Protein AF-A0A1F5BIZ3-F1 (afdb_monomer_lite)

Foldseek 3Di:
DPPVVVVVVVCVVVVHDDPALVRLQVDPVNQVVVLVVQCVVPVPDDPVPGDPGDGDDSDDQDVVQVQAPPVRHGPVVSCCVVCVVVVVVRVPPD

Structure (mmCIF, N/CA/C/O backbone):
data_AF-A0A1F5BIZ3-F1
#
_entry.id   AF-A0A1F5BIZ3-F1
#
loop_
_atom_site.group_PDB
_atom_site.id
_atom_site.type_symbol
_atom_site.label_atom_id
_atom_site.label_alt_id
_atom_site.label_comp_id
_atom_site.label_asym_id
_atom_site.label_entity_id
_atom_site.label_seq_id
_atom_site.pdbx_PDB_ins_code
_atom_site.Cartn_x
_atom_site.Cartn_y
_atom_site.Cartn_z
_atom_site.occupancy
_atom_site.B_iso_or_equiv
_atom_site.auth_seq_id
_atom_site.auth_comp_id
_atom_site.auth_asym_id
_atom_site.auth_atom_id
_atom_site.pdbx_PDB_model_num
ATOM 1 N N . MET A 1 1 ? 2.834 11.919 5.346 1.00 46.09 1 MET A N 1
ATOM 2 C CA . MET A 1 1 ? 1.948 11.767 4.176 1.00 46.09 1 MET A CA 1
ATOM 3 C C . MET A 1 1 ? 2.839 11.536 2.972 1.00 46.09 1 MET A C 1
ATOM 5 O O . MET A 1 1 ? 3.797 12.297 2.847 1.00 46.09 1 MET A O 1
ATOM 9 N N . PRO A 1 2 ? 2.666 10.450 2.202 1.00 53.28 2 PRO A N 1
ATOM 10 C CA . PRO A 1 2 ? 3.450 10.232 0.992 1.00 53.28 2 PRO A CA 1
ATOM 11 C C . PRO A 1 2 ? 3.248 11.383 -0.002 1.00 53.28 2 PRO A C 1
ATOM 13 O O . PRO A 1 2 ? 2.158 11.634 -0.497 1.00 53.28 2 PRO A O 1
ATOM 16 N N . GLU A 1 3 ? 4.332 12.086 -0.304 1.00 67.75 3 GLU A N 1
ATOM 17 C CA . GLU A 1 3 ? 4.347 13.195 -1.252 1.00 67.75 3 GLU A CA 1
ATOM 18 C C . GLU A 1 3 ? 4.325 12.622 -2.676 1.00 67.75 3 GLU A C 1
ATOM 20 O O . GLU A 1 3 ? 5.365 12.248 -3.221 1.00 67.75 3 GLU A O 1
ATOM 25 N N . PHE A 1 4 ? 3.122 12.476 -3.248 1.00 70.06 4 PHE A N 1
ATOM 26 C CA . PHE A 1 4 ? 2.915 11.802 -4.538 1.00 70.06 4 PHE A CA 1
ATOM 27 C C . PHE A 1 4 ? 3.802 12.349 -5.659 1.00 70.06 4 PHE A C 1
ATOM 29 O O . PHE A 1 4 ? 4.256 11.572 -6.485 1.00 70.06 4 PHE A O 1
ATOM 36 N N . GLU A 1 5 ? 4.126 13.642 -5.665 1.00 72.69 5 GLU A N 1
ATOM 37 C CA . GLU A 1 5 ? 5.049 14.215 -6.653 1.00 72.69 5 GLU A CA 1
ATOM 38 C C . GLU A 1 5 ? 6.454 13.608 -6.569 1.00 72.69 5 GLU A C 1
ATOM 40 O O . GLU A 1 5 ? 7.044 13.253 -7.590 1.00 72.69 5 GLU A O 1
ATOM 45 N N . LYS A 1 6 ? 6.990 13.425 -5.356 1.00 75.56 6 LYS A N 1
ATOM 46 C CA . LYS A 1 6 ? 8.297 12.777 -5.167 1.00 75.56 6 LYS A CA 1
ATOM 47 C C . LYS A 1 6 ? 8.245 11.304 -5.533 1.00 75.56 6 LYS A C 1
ATOM 49 O O . LYS A 1 6 ? 9.218 10.765 -6.058 1.00 75.56 6 LYS A O 1
ATOM 54 N N . LEU A 1 7 ? 7.116 10.659 -5.261 1.00 73.94 7 LEU A N 1
ATOM 55 C CA . LEU A 1 7 ? 6.900 9.276 -5.647 1.00 73.94 7 LEU A CA 1
ATOM 56 C C . LEU A 1 7 ? 6.877 9.119 -7.171 1.00 73.94 7 LEU A C 1
ATOM 58 O O . LEU A 1 7 ? 7.627 8.311 -7.714 1.00 73.94 7 LEU A O 1
ATOM 62 N N . GLU A 1 8 ? 6.065 9.922 -7.854 1.00 79.19 8 GLU A N 1
ATOM 63 C CA . GLU A 1 8 ? 5.952 9.933 -9.310 1.00 79.19 8 GLU A CA 1
ATOM 64 C C . GLU A 1 8 ? 7.314 10.232 -9.958 1.00 79.19 8 GLU A C 1
ATOM 66 O O . GLU A 1 8 ? 7.715 9.542 -10.895 1.00 79.19 8 GLU A O 1
ATOM 71 N N . ALA A 1 9 ? 8.075 11.188 -9.413 1.00 81.44 9 ALA A N 1
ATOM 72 C CA . ALA A 1 9 ? 9.428 11.499 -9.868 1.00 81.44 9 ALA A CA 1
ATOM 73 C C . ALA A 1 9 ? 10.415 10.335 -9.658 1.00 81.44 9 ALA A C 1
ATOM 75 O O . ALA A 1 9 ? 11.213 10.045 -10.548 1.00 81.44 9 ALA A O 1
ATOM 76 N N . SER A 1 10 ? 10.356 9.643 -8.515 1.00 78.94 10 SER A N 1
ATOM 77 C CA . SER A 1 10 ? 11.213 8.484 -8.217 1.00 78.94 10 SER A CA 1
ATOM 78 C C . SER A 1 10 ? 10.922 7.298 -9.143 1.00 78.94 10 SER A C 1
ATOM 80 O O . SER A 1 10 ? 11.846 6.648 -9.630 1.00 78.94 10 SER A O 1
ATOM 82 N N . ILE A 1 11 ? 9.641 7.045 -9.429 1.00 81.44 11 ILE A N 1
ATOM 83 C CA . ILE A 1 11 ? 9.200 5.976 -10.334 1.00 81.44 11 ILE A CA 1
ATOM 84 C C . ILE A 1 11 ? 9.617 6.301 -11.777 1.00 81.44 11 ILE A C 1
ATOM 86 O O . ILE A 1 11 ? 10.265 5.477 -12.425 1.00 81.44 11 ILE A O 1
ATOM 90 N N . ARG A 1 12 ? 9.357 7.526 -12.257 1.00 82.06 12 ARG A N 1
ATOM 91 C CA . ARG A 1 12 ? 9.786 7.969 -13.597 1.00 82.06 12 ARG A CA 1
ATOM 92 C C . ARG A 1 12 ? 11.304 7.991 -13.754 1.00 82.06 12 ARG A C 1
ATOM 94 O O . ARG A 1 12 ? 11.816 7.566 -14.783 1.00 82.06 12 ARG A O 1
ATOM 101 N N . GLY A 1 13 ? 12.038 8.422 -12.727 1.00 80.44 13 GLY A N 1
ATOM 102 C CA . GLY A 1 13 ? 13.505 8.422 -12.717 1.00 80.44 13 GLY A CA 1
ATOM 103 C C . GLY A 1 13 ? 14.129 7.026 -12.826 1.00 80.44 13 GLY A C 1
ATOM 104 O O . GLY A 1 13 ? 15.300 6.904 -13.174 1.00 80.44 13 GLY A O 1
ATOM 105 N N . ARG A 1 14 ? 13.348 5.970 -12.567 1.00 75.81 14 ARG A N 1
ATOM 106 C CA . ARG A 1 14 ? 13.734 4.563 -12.745 1.00 75.81 14 ARG A CA 1
ATOM 107 C C . ARG A 1 14 ? 13.285 3.975 -14.088 1.00 75.81 14 ARG A C 1
ATOM 109 O O . ARG A 1 14 ? 13.500 2.790 -14.319 1.00 75.81 14 ARG A O 1
ATOM 116 N N . GLY A 1 15 ? 12.689 4.786 -14.966 1.00 78.31 15 GLY A N 1
ATOM 117 C CA . GLY A 1 15 ? 12.221 4.371 -16.290 1.00 78.31 15 GLY A CA 1
ATOM 118 C C . GLY A 1 15 ? 10.862 3.668 -16.292 1.00 78.31 15 GLY A C 1
ATOM 119 O O . GLY A 1 15 ? 10.516 3.037 -17.285 1.00 78.31 15 GLY A O 1
ATOM 120 N N . LEU A 1 16 ? 10.099 3.752 -15.196 1.00 78.69 16 LEU A N 1
ATOM 121 C CA . LEU A 1 16 ? 8.743 3.212 -15.136 1.00 78.69 16 LEU A CA 1
ATOM 122 C C . LEU A 1 16 ? 7.745 4.261 -15.635 1.00 78.69 16 LEU A C 1
ATOM 124 O O . LEU A 1 16 ? 7.570 5.324 -15.034 1.00 78.69 16 LEU A O 1
ATOM 128 N N . GLU A 1 17 ? 7.092 3.938 -16.745 1.00 77.69 17 GLU A N 1
ATOM 129 C CA . GLU A 1 17 ? 6.090 4.778 -17.394 1.00 77.69 17 GLU A CA 1
ATOM 130 C C . GLU A 1 17 ? 4.696 4.471 -16.830 1.00 77.69 17 GLU A C 1
ATOM 132 O O . GLU A 1 17 ? 4.306 3.314 -16.669 1.00 77.69 17 GLU A O 1
ATOM 137 N N . PHE A 1 18 ? 3.919 5.511 -16.538 1.00 79.69 18 PHE A N 1
ATOM 138 C CA . PHE A 1 18 ? 2.518 5.392 -16.138 1.00 79.69 18 PHE A CA 1
ATOM 139 C C . PHE A 1 18 ? 1.741 6.613 -16.630 1.00 79.69 18 PHE A C 1
ATOM 141 O O . PHE A 1 18 ? 2.216 7.750 -16.551 1.00 79.69 18 PHE A O 1
ATOM 148 N N . SER A 1 19 ? 0.536 6.377 -17.148 1.00 78.88 19 SER A N 1
ATOM 149 C CA . SER A 1 19 ? -0.306 7.424 -17.740 1.00 78.88 19 SER A CA 1
ATOM 150 C C . SER A 1 19 ? -1.149 8.161 -16.700 1.00 78.88 19 SER A C 1
ATOM 152 O O . SER A 1 19 ? -1.476 9.332 -16.879 1.00 78.88 19 SER A O 1
ATOM 154 N N . SER A 1 20 ? -1.481 7.497 -15.594 1.00 82.44 20 SER A N 1
ATOM 155 C CA . SER A 1 20 ? -2.260 8.066 -14.499 1.00 82.44 20 SER A CA 1
ATOM 156 C C . SER A 1 20 ? -1.873 7.445 -13.156 1.00 82.44 20 SER A C 1
ATOM 158 O O . SER A 1 20 ? -1.223 6.400 -13.100 1.00 82.44 20 SER A O 1
ATOM 160 N N . ARG A 1 21 ? -2.311 8.060 -12.050 1.00 80.19 21 ARG A N 1
ATOM 161 C CA . ARG A 1 21 ? -2.133 7.485 -10.704 1.00 80.19 21 ARG A CA 1
ATOM 162 C C . ARG A 1 21 ? -2.821 6.130 -10.560 1.00 80.19 21 ARG A C 1
ATOM 164 O O . ARG A 1 21 ? -2.266 5.248 -9.917 1.00 80.19 21 ARG A O 1
ATOM 171 N N . ALA A 1 22 ? -3.988 5.960 -11.181 1.00 83.50 22 ALA A N 1
ATOM 172 C CA . ALA A 1 22 ? -4.722 4.697 -11.185 1.00 83.50 22 ALA A CA 1
ATOM 173 C C . ALA A 1 22 ? -3.927 3.573 -11.866 1.00 83.50 22 ALA A C 1
ATOM 175 O O . ALA A 1 22 ? -3.924 2.439 -11.387 1.00 83.50 22 ALA A O 1
ATOM 176 N N . ASP A 1 23 ? -3.207 3.898 -12.941 1.00 83.62 23 ASP A N 1
ATOM 177 C CA . ASP A 1 23 ? -2.338 2.941 -13.631 1.00 83.62 23 ASP A CA 1
ATOM 178 C C . ASP A 1 23 ? -1.067 2.669 -12.824 1.00 83.62 23 ASP A C 1
ATOM 180 O O . ASP A 1 23 ? -0.642 1.524 -12.695 1.00 83.62 23 ASP A O 1
ATOM 184 N N . MET A 1 24 ? -0.496 3.710 -12.209 1.00 85.25 24 MET A N 1
ATOM 185 C CA . MET A 1 24 ? 0.700 3.599 -11.375 1.00 85.25 24 MET A CA 1
ATOM 186 C C . MET A 1 24 ? 0.489 2.641 -10.198 1.00 8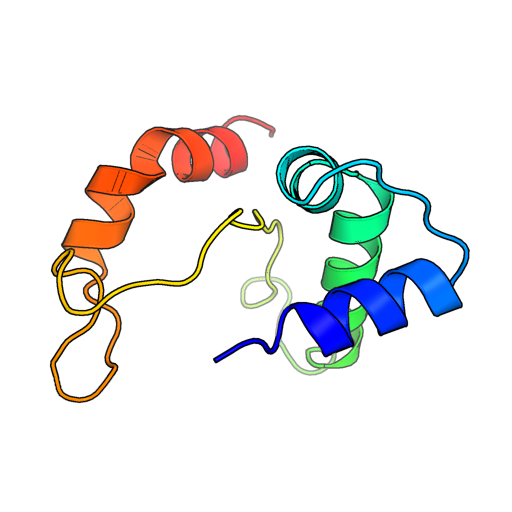5.25 24 MET A C 1
ATOM 188 O O . MET A 1 24 ? 1.327 1.777 -9.958 1.00 85.25 24 MET A O 1
ATOM 192 N N . VAL A 1 25 ? -0.629 2.758 -9.473 1.00 86.19 25 VAL A N 1
ATOM 193 C CA . VAL A 1 25 ? -0.889 1.911 -8.293 1.00 86.19 25 VAL A CA 1
ATOM 194 C C . VAL A 1 25 ? -1.216 0.459 -8.645 1.00 86.19 25 VAL A C 1
ATOM 196 O O . VAL A 1 25 ? -1.085 -0.416 -7.791 1.00 86.19 25 VAL A O 1
ATOM 199 N N . LYS A 1 26 ? -1.632 0.198 -9.890 1.00 85.50 26 LYS A N 1
ATOM 200 C CA . LYS A 1 26 ? -1.909 -1.149 -10.414 1.00 85.50 26 LYS A CA 1
ATOM 201 C C . LYS A 1 26 ? -0.719 -1.749 -11.160 1.00 85.50 26 LYS A C 1
ATOM 203 O O . LYS A 1 26 ? -0.757 -2.933 -11.484 1.00 85.50 26 LYS A O 1
ATOM 208 N N . SER A 1 27 ? 0.314 -0.955 -11.445 1.00 87.81 27 SER A N 1
ATOM 209 C CA . SER A 1 27 ? 1.486 -1.408 -12.185 1.00 87.81 27 SER A CA 1
ATOM 210 C C . SER A 1 27 ? 2.263 -2.458 -11.376 1.00 87.81 27 SER A C 1
ATOM 212 O O . SER A 1 27 ? 2.709 -2.161 -10.260 1.00 87.81 27 SER A O 1
ATOM 214 N N . PRO A 1 28 ? 2.476 -3.669 -11.926 1.00 87.19 28 PRO A N 1
ATOM 215 C CA . PRO A 1 28 ? 3.265 -4.707 -11.268 1.00 87.19 28 PRO A CA 1
ATOM 216 C C . PRO A 1 28 ? 4.695 -4.260 -10.958 1.00 87.19 28 PRO A C 1
ATOM 218 O O . PRO A 1 28 ? 5.232 -4.618 -9.912 1.00 87.19 28 PRO A O 1
ATOM 221 N N . ASP A 1 29 ? 5.299 -3.443 -11.824 1.00 87.75 29 ASP A N 1
ATOM 222 C CA . ASP A 1 29 ? 6.666 -2.954 -11.634 1.00 87.75 29 ASP A CA 1
ATOM 223 C C . ASP A 1 29 ? 6.769 -1.991 -10.448 1.00 87.75 29 ASP A C 1
ATOM 225 O O . ASP A 1 29 ? 7.724 -2.044 -9.672 1.00 87.75 29 ASP A O 1
ATOM 229 N N . VAL A 1 30 ? 5.753 -1.143 -10.264 1.00 87.75 30 VAL A N 1
ATOM 230 C CA . VAL A 1 30 ? 5.676 -0.233 -9.115 1.00 87.75 30 VAL A CA 1
ATOM 231 C C . VAL A 1 30 ? 5.449 -1.027 -7.830 1.00 87.75 30 VAL A C 1
ATOM 233 O O . VAL A 1 30 ? 6.139 -0.793 -6.838 1.00 87.75 30 VAL A O 1
ATOM 236 N N . LEU A 1 31 ? 4.534 -2.001 -7.841 1.00 89.31 31 LEU A N 1
ATOM 237 C CA . LEU A 1 31 ? 4.303 -2.879 -6.690 1.00 89.31 31 LEU A CA 1
ATOM 238 C C . LEU A 1 31 ? 5.571 -3.649 -6.304 1.00 89.31 31 LEU A C 1
ATOM 240 O O . LEU A 1 31 ? 5.921 -3.699 -5.125 1.00 89.31 31 LEU A O 1
ATOM 244 N N . LYS A 1 32 ? 6.293 -4.188 -7.291 1.00 89.94 32 LYS A N 1
ATOM 245 C CA . LYS A 1 32 ? 7.570 -4.870 -7.077 1.00 89.94 32 LYS A CA 1
ATOM 246 C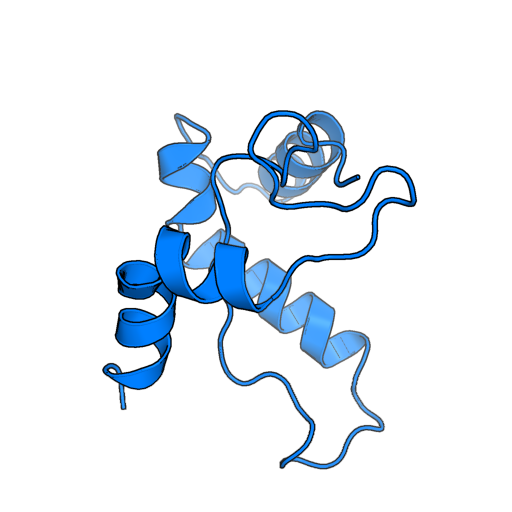 C . LYS A 1 32 ? 8.615 -3.934 -6.480 1.00 89.94 32 LYS A C 1
ATOM 248 O O . LYS A 1 32 ? 9.241 -4.291 -5.491 1.00 89.94 32 LYS A O 1
ATOM 253 N N . PHE A 1 33 ? 8.752 -2.722 -7.015 1.00 88.75 33 PHE A N 1
ATOM 254 C CA . PHE A 1 33 ? 9.671 -1.719 -6.476 1.00 88.75 33 PHE A CA 1
ATOM 255 C C . PHE A 1 33 ? 9.429 -1.457 -4.981 1.00 88.75 33 PHE A C 1
ATOM 257 O O . PHE A 1 33 ? 10.369 -1.443 -4.187 1.00 88.75 33 PHE A O 1
ATOM 264 N N . TYR A 1 34 ? 8.169 -1.283 -4.584 1.00 89.50 34 TYR A N 1
ATOM 265 C CA . TYR A 1 34 ? 7.824 -1.098 -3.178 1.00 89.50 34 TYR A CA 1
ATOM 266 C C . TYR A 1 34 ? 8.091 -2.337 -2.330 1.00 89.50 34 TYR A C 1
ATOM 268 O O . TYR A 1 34 ? 8.540 -2.210 -1.191 1.00 89.50 34 TYR A O 1
ATOM 276 N N . MET A 1 35 ? 7.818 -3.524 -2.864 1.00 92.31 35 MET A N 1
ATOM 277 C CA . MET A 1 35 ? 8.101 -4.772 -2.168 1.00 92.31 35 MET A CA 1
ATOM 278 C C . MET A 1 35 ? 9.606 -4.936 -1.917 1.00 92.31 35 MET A C 1
ATOM 280 O O . MET A 1 35 ? 10.002 -5.186 -0.781 1.00 92.31 35 MET A O 1
ATOM 284 N N . ASP A 1 36 ? 10.443 -4.681 -2.925 1.00 91.75 36 ASP A N 1
ATOM 285 C CA . ASP A 1 36 ? 11.907 -4.722 -2.816 1.00 91.75 36 ASP A CA 1
ATOM 286 C C . ASP A 1 36 ? 12.424 -3.710 -1.769 1.00 91.75 36 ASP A C 1
ATOM 288 O O . ASP A 1 36 ? 13.351 -3.984 -1.003 1.00 91.75 36 ASP A O 1
ATOM 292 N N . GLU A 1 37 ? 11.808 -2.525 -1.700 1.00 91.62 37 GLU A N 1
ATOM 293 C CA . GLU A 1 37 ? 12.102 -1.501 -0.693 1.00 91.62 37 GLU A CA 1
ATOM 294 C C . GLU A 1 37 ? 11.777 -1.990 0.728 1.00 91.62 37 GLU A C 1
ATOM 296 O O . GLU A 1 37 ? 12.603 -1.862 1.637 1.00 91.62 37 GLU A O 1
ATOM 301 N N . ILE A 1 38 ? 10.597 -2.593 0.913 1.00 92.75 38 ILE A N 1
ATOM 302 C CA . ILE A 1 38 ? 10.157 -3.170 2.189 1.00 92.75 38 ILE A CA 1
ATOM 303 C C . ILE A 1 38 ? 11.088 -4.305 2.608 1.00 92.75 38 ILE A C 1
ATOM 305 O O . ILE A 1 38 ? 11.525 -4.345 3.760 1.00 92.75 38 ILE A O 1
ATOM 309 N N . GLU A 1 39 ? 11.431 -5.210 1.695 1.00 92.88 39 GLU A N 1
ATOM 310 C CA . GLU A 1 39 ? 12.346 -6.317 1.973 1.00 92.88 39 GLU A CA 1
ATOM 311 C C . GLU A 1 39 ? 13.725 -5.814 2.404 1.00 92.88 39 GLU A C 1
ATOM 313 O O . GLU A 1 39 ? 14.279 -6.296 3.397 1.00 92.88 39 GLU A O 1
ATOM 318 N N . ARG A 1 40 ? 14.246 -4.778 1.736 1.00 93.19 40 ARG A N 1
ATOM 319 C CA . ARG A 1 40 ? 15.524 -4.156 2.103 1.00 93.19 40 ARG A CA 1
ATOM 320 C C . ARG A 1 40 ? 15.496 -3.496 3.484 1.00 93.19 40 ARG A C 1
ATOM 322 O O . ARG A 1 40 ? 16.523 -3.472 4.159 1.00 93.19 40 ARG A O 1
ATOM 329 N N . MET A 1 41 ? 14.354 -2.956 3.913 1.00 92.94 41 MET A N 1
ATOM 330 C CA . MET A 1 41 ? 14.197 -2.330 5.236 1.00 92.94 41 MET A CA 1
ATOM 331 C C . MET A 1 41 ? 13.892 -3.331 6.357 1.00 92.94 41 MET A C 1
ATOM 333 O O . MET A 1 41 ? 14.117 -3.030 7.530 1.00 92.94 41 MET A O 1
ATOM 337 N N . THR A 1 42 ? 13.418 -4.531 6.017 1.00 93.06 42 THR A N 1
ATOM 338 C CA . THR A 1 42 ? 12.994 -5.565 6.974 1.00 93.06 42 THR A CA 1
ATOM 339 C C . THR A 1 42 ? 13.848 -6.851 6.975 1.00 93.06 42 THR A C 1
ATOM 341 O O . THR A 1 42 ? 13.315 -7.931 7.251 1.00 93.06 42 THR A O 1
ATOM 344 N N . PRO A 1 43 ? 15.181 -6.815 6.744 1.00 93.06 43 PRO A N 1
ATOM 345 C CA . PRO A 1 43 ? 15.986 -8.037 6.659 1.00 93.06 43 PRO A CA 1
ATOM 346 C C . PRO A 1 43 ? 16.054 -8.791 7.995 1.00 93.06 43 PRO A C 1
ATOM 348 O O . PRO A 1 43 ? 16.262 -9.999 8.008 1.00 93.06 43 PRO A O 1
ATOM 351 N N . HIS A 1 44 ? 15.855 -8.076 9.103 1.00 94.19 44 HIS A N 1
ATOM 352 C CA . HIS A 1 44 ? 15.911 -8.575 10.475 1.00 94.19 44 HIS A CA 1
ATOM 353 C C . HIS A 1 44 ? 14.593 -9.192 10.968 1.00 94.19 44 HIS A C 1
ATOM 355 O O . HIS A 1 44 ? 14.585 -9.806 12.031 1.00 94.19 44 HIS A O 1
ATOM 361 N N . LEU A 1 45 ? 13.485 -9.021 10.235 1.00 94.62 45 LEU A N 1
ATOM 362 C CA . LEU A 1 45 ? 12.192 -9.586 10.619 1.00 94.62 45 LEU A CA 1
ATOM 363 C C . LEU A 1 45 ? 12.124 -11.075 10.284 1.00 94.62 45 LEU A C 1
ATOM 365 O O . LEU A 1 45 ? 12.625 -11.524 9.246 1.00 94.62 45 LEU A O 1
ATOM 369 N N . SER A 1 46 ? 11.445 -11.842 11.133 1.00 93.25 46 SER A N 1
ATOM 370 C CA . SER A 1 46 ? 11.205 -13.260 10.874 1.00 93.25 46 SER A CA 1
ATOM 371 C C . SER A 1 46 ? 10.271 -13.446 9.669 1.00 93.25 46 SER A C 1
ATOM 373 O O . SER A 1 46 ? 9.432 -12.584 9.402 1.00 93.25 46 SER A O 1
ATOM 375 N N . PRO A 1 47 ? 10.306 -14.594 8.960 1.00 89.50 47 PRO A N 1
ATOM 376 C CA . PRO A 1 47 ? 9.453 -14.821 7.787 1.00 89.50 47 PRO A CA 1
ATOM 377 C C . PRO A 1 47 ? 7.941 -14.644 8.023 1.00 89.50 47 PRO A C 1
ATOM 379 O O . PRO A 1 47 ? 7.208 -14.348 7.085 1.00 89.50 47 PRO A O 1
ATOM 382 N N . HIS A 1 48 ? 7.463 -14.826 9.259 1.00 90.81 48 HIS A N 1
ATOM 383 C CA . HIS A 1 48 ? 6.05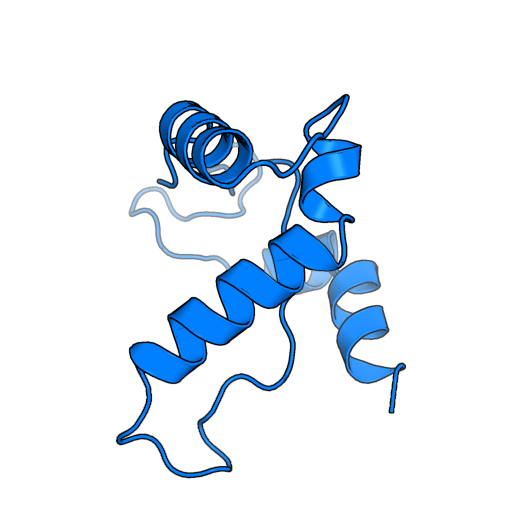5 -14.646 9.627 1.00 90.81 48 HIS A CA 1
ATOM 384 C C . HIS A 1 48 ? 5.670 -13.183 9.914 1.00 90.81 48 HIS A C 1
ATOM 386 O O . HIS A 1 48 ? 4.488 -12.858 9.883 1.00 90.81 48 HIS A O 1
ATOM 392 N N . GLU A 1 49 ? 6.647 -12.312 10.171 1.00 91.00 49 GLU A N 1
ATOM 393 C CA . GLU A 1 49 ? 6.459 -10.874 10.413 1.00 91.00 49 GLU A CA 1
ATOM 394 C C . GLU A 1 49 ? 6.624 -10.055 9.129 1.00 91.00 49 GLU A C 1
ATOM 396 O O . GLU A 1 49 ? 6.171 -8.913 9.047 1.00 91.00 49 GLU A O 1
ATOM 401 N N . LYS A 1 50 ? 7.280 -10.634 8.115 1.00 91.88 50 LYS A N 1
ATOM 402 C CA . LYS A 1 50 ? 7.485 -9.984 6.824 1.00 91.88 50 LYS A CA 1
ATOM 403 C C . LYS A 1 50 ? 6.159 -9.763 6.107 1.00 91.88 50 LYS A C 1
ATOM 405 O O . LYS A 1 50 ? 5.303 -10.647 6.021 1.00 91.88 50 LYS A O 1
ATOM 410 N N . VAL A 1 51 ? 6.031 -8.569 5.535 1.00 91.50 51 VAL A N 1
ATOM 411 C CA . VAL A 1 51 ? 4.956 -8.245 4.600 1.00 91.50 51 VAL A CA 1
ATOM 412 C C . VAL A 1 51 ? 5.082 -9.188 3.411 1.00 91.50 51 VAL A C 1
ATOM 414 O O . VAL A 1 51 ? 6.167 -9.339 2.865 1.00 91.50 51 VAL A O 1
ATOM 417 N N . LYS A 1 52 ? 3.984 -9.847 3.037 1.00 89.44 52 LYS A N 1
ATOM 418 C CA . LYS A 1 52 ? 3.958 -10.781 1.900 1.00 89.44 52 LYS A CA 1
ATOM 419 C C . LYS A 1 52 ? 3.423 -10.139 0.629 1.00 89.44 52 LYS A C 1
ATOM 421 O O . LYS A 1 52 ? 3.795 -10.543 -0.464 1.00 89.44 52 LYS A O 1
ATOM 426 N N . ARG A 1 53 ? 2.490 -9.199 0.784 1.00 90.25 53 ARG A N 1
ATOM 427 C CA . ARG A 1 53 ? 1.761 -8.549 -0.305 1.00 90.25 53 ARG A CA 1
ATOM 428 C C . ARG A 1 53 ? 1.369 -7.147 0.121 1.00 90.25 53 ARG A C 1
ATOM 430 O O . ARG A 1 53 ? 1.121 -6.902 1.303 1.00 90.25 53 ARG A O 1
ATOM 437 N N . ILE A 1 54 ? 1.277 -6.258 -0.855 1.00 91.62 54 ILE A N 1
ATOM 438 C CA . ILE A 1 54 ? 0.863 -4.872 -0.668 1.00 91.62 54 ILE A CA 1
ATOM 439 C C . ILE A 1 54 ? -0.141 -4.486 -1.749 1.00 91.62 54 ILE A C 1
ATOM 441 O O . ILE A 1 54 ? -0.087 -4.995 -2.864 1.00 91.62 54 ILE A O 1
ATOM 445 N N . ALA A 1 55 ? -1.031 -3.559 -1.413 1.00 90.88 55 ALA A N 1
ATOM 446 C CA . ALA A 1 55 ? -1.836 -2.827 -2.379 1.00 90.88 55 ALA A CA 1
ATOM 447 C C . ALA A 1 55 ? -1.532 -1.339 -2.220 1.00 90.88 55 ALA A C 1
ATOM 449 O O . ALA A 1 55 ? -1.422 -0.836 -1.097 1.00 90.88 55 ALA A O 1
ATOM 450 N N . LEU A 1 56 ? -1.405 -0.639 -3.342 1.00 90.06 56 LEU A N 1
ATOM 451 C CA . LEU A 1 56 ? -1.249 0.808 -3.367 1.00 90.06 56 LEU A CA 1
ATOM 452 C C . LEU A 1 56 ? -2.612 1.455 -3.611 1.00 90.06 56 LEU A C 1
ATOM 454 O O . LEU A 1 56 ? -3.418 0.966 -4.400 1.00 90.06 56 LEU A O 1
ATOM 458 N N . LEU A 1 57 ? -2.873 2.555 -2.911 1.00 88.94 57 LEU A N 1
ATOM 459 C CA . LEU A 1 57 ? -4.118 3.305 -3.031 1.00 88.94 57 LEU A CA 1
ATOM 460 C C . LEU A 1 57 ? -3.886 4.561 -3.869 1.00 88.94 57 LEU A C 1
ATOM 462 O O . LEU A 1 57 ? -2.881 5.248 -3.708 1.00 88.94 57 LEU A O 1
ATOM 466 N N . GLU A 1 58 ? -4.856 4.900 -4.718 1.00 85.19 58 GLU A N 1
ATOM 467 C CA . GLU A 1 58 ? -4.809 6.087 -5.593 1.00 85.19 58 GLU A CA 1
ATOM 468 C C . GLU A 1 58 ? -4.834 7.415 -4.822 1.00 85.19 58 GLU A C 1
ATOM 470 O O . GLU A 1 58 ? -4.535 8.476 -5.371 1.00 85.19 58 GLU A O 1
ATOM 475 N N . ARG A 1 59 ? -5.223 7.363 -3.546 1.00 86.31 59 ARG A N 1
ATOM 476 C CA . ARG A 1 59 ? -5.325 8.518 -2.662 1.00 86.31 59 ARG A CA 1
ATOM 477 C C . ARG A 1 59 ? -4.867 8.185 -1.254 1.00 86.31 59 ARG A C 1
ATOM 479 O O . ARG A 1 59 ? -4.922 7.037 -0.814 1.00 86.31 59 ARG A O 1
ATOM 486 N N . GLU A 1 60 ? -4.532 9.233 -0.523 1.00 86.81 60 GLU A N 1
ATOM 487 C CA . GLU A 1 60 ? -4.248 9.164 0.903 1.00 86.81 60 GLU A CA 1
ATOM 488 C C . GLU A 1 60 ? -5.513 8.984 1.748 1.00 86.81 60 GLU A C 1
ATOM 490 O O . GLU A 1 60 ? -6.641 9.261 1.315 1.00 86.81 60 GLU A O 1
ATOM 495 N N . PHE A 1 61 ? -5.301 8.527 2.983 1.00 90.94 61 PHE A N 1
ATOM 496 C CA . PHE A 1 61 ? -6.334 8.519 4.008 1.00 90.94 61 PHE A CA 1
ATOM 497 C C . PHE A 1 61 ? -6.673 9.939 4.440 1.00 90.94 61 PHE A C 1
ATOM 499 O O . PHE A 1 61 ? -5.794 10.786 4.582 1.00 90.94 61 PHE A O 1
ATOM 506 N N . ASP A 1 62 ? -7.958 10.171 4.683 1.00 89.94 62 ASP A N 1
ATOM 507 C CA . ASP A 1 62 ? -8.482 11.505 4.936 1.00 89.94 62 ASP A CA 1
ATOM 508 C C . ASP A 1 62 ? -9.245 11.593 6.270 1.00 89.94 62 ASP A C 1
ATOM 510 O O . ASP A 1 62 ? -9.995 10.688 6.657 1.00 89.94 62 ASP A O 1
ATOM 514 N N . ILE A 1 63 ? -9.061 12.710 6.983 1.00 90.69 63 ILE A N 1
ATOM 515 C CA . ILE A 1 63 ? -9.760 12.980 8.249 1.00 90.69 63 ILE A CA 1
ATOM 516 C C . ILE A 1 63 ? -11.252 13.228 7.982 1.00 90.69 63 ILE A C 1
ATOM 518 O O . ILE A 1 63 ? -12.093 12.704 8.714 1.00 90.69 63 ILE A O 1
ATOM 522 N N . GLY A 1 64 ? -11.596 13.965 6.918 1.00 89.88 64 GLY A N 1
ATOM 523 C CA . GLY A 1 64 ? -12.985 14.255 6.537 1.00 89.88 64 GLY A CA 1
ATOM 524 C C . GLY A 1 64 ? -13.787 12.997 6.193 1.00 89.88 64 GLY A C 1
ATOM 525 O O . GLY A 1 64 ? -14.978 12.903 6.485 1.00 89.88 64 GLY A O 1
ATOM 526 N N . ARG A 1 65 ? -13.115 11.972 5.665 1.00 89.06 65 ARG A N 1
ATOM 527 C CA . ARG A 1 65 ? -13.674 10.639 5.390 1.00 89.06 65 ARG A CA 1
ATOM 528 C C . ARG A 1 65 ? -13.676 9.690 6.587 1.00 89.06 65 ARG A C 1
ATOM 530 O O . ARG A 1 65 ? -14.091 8.539 6.421 1.00 89.06 65 ARG A O 1
ATOM 537 N N . GLN A 1 66 ? -13.254 10.164 7.762 1.00 91.81 66 GLN A N 1
ATOM 538 C CA . GLN A 1 66 ? -13.154 9.404 9.013 1.00 91.81 66 GLN A CA 1
ATOM 539 C C . GLN A 1 66 ? -12.187 8.214 8.936 1.00 91.81 66 GLN A C 1
ATOM 541 O O . GLN A 1 66 ? -12.348 7.218 9.638 1.00 91.81 66 GLN A O 1
ATOM 546 N N . GLU A 1 67 ? -11.172 8.299 8.082 1.00 93.00 67 GLU A N 1
ATOM 547 C CA . GLU A 1 67 ? -10.160 7.247 7.908 1.00 93.00 67 GLU A CA 1
ATOM 548 C C . GLU A 1 67 ? -8.988 7.437 8.865 1.00 93.00 67 GLU A C 1
ATOM 550 O O . GLU A 1 67 ? -8.351 6.473 9.297 1.00 93.00 67 GLU A O 1
ATOM 555 N N . LEU A 1 68 ? -8.764 8.691 9.252 1.00 94.50 68 LEU A N 1
ATOM 556 C CA . LEU A 1 68 ? -7.803 9.105 10.256 1.00 94.50 68 LEU A CA 1
ATOM 557 C C . LEU A 1 68 ? -8.520 9.738 11.455 1.00 94.50 68 LEU A C 1
ATOM 559 O O . LEU A 1 68 ? -9.611 10.304 11.348 1.00 94.50 68 LEU A O 1
ATOM 563 N N . THR A 1 69 ? -7.914 9.651 12.634 1.00 91.69 69 THR A N 1
ATOM 564 C CA . THR A 1 69 ? -8.251 10.537 13.753 1.00 91.69 69 THR A CA 1
ATOM 565 C C . THR A 1 69 ? -7.722 11.950 13.474 1.00 91.69 69 THR A C 1
ATOM 567 O O . THR A 1 69 ? -6.808 12.107 12.664 1.00 91.69 69 THR A O 1
ATOM 570 N N . PRO A 1 70 ? -8.200 12.985 14.193 1.00 91.00 70 PRO A N 1
ATOM 571 C CA . PRO A 1 70 ? -7.576 14.313 14.146 1.00 91.00 70 PRO A CA 1
ATOM 572 C C . PRO A 1 70 ? -6.076 14.292 14.492 1.00 91.00 70 PRO A C 1
ATOM 574 O O . PRO A 1 70 ? -5.321 15.154 14.068 1.00 91.00 70 PRO A O 1
ATOM 577 N N . THR A 1 71 ? -5.637 13.269 15.232 1.00 92.12 71 THR A N 1
ATOM 578 C CA . THR A 1 71 ? -4.233 12.987 15.569 1.00 92.12 71 THR A CA 1
ATOM 579 C C . THR A 1 71 ? -3.516 12.087 14.551 1.00 92.12 71 THR A C 1
ATOM 581 O O . THR A 1 71 ? -2.488 11.502 14.880 1.00 92.12 71 THR A O 1
ATOM 584 N N . LEU A 1 72 ? -4.057 11.936 13.336 1.00 89.44 72 LEU A N 1
ATOM 585 C CA . LEU A 1 72 ? -3.501 11.156 12.218 1.00 89.44 72 LEU A CA 1
ATOM 586 C C . LEU A 1 72 ? -3.352 9.644 12.465 1.00 89.44 72 LEU A C 1
ATOM 588 O O . LEU A 1 72 ? -2.681 8.948 11.703 1.00 89.44 72 LEU A O 1
ATOM 592 N N . LYS A 1 73 ? -4.004 9.093 13.495 1.00 91.88 73 LYS A N 1
ATOM 593 C CA . LYS A 1 73 ? -4.037 7.641 13.716 1.00 91.88 73 LYS A CA 1
ATOM 594 C C . LYS A 1 73 ? -5.025 6.991 12.753 1.00 91.88 73 LYS A C 1
ATOM 596 O O . LYS A 1 73 ? -6.148 7.465 12.604 1.00 91.88 73 LYS A O 1
ATOM 601 N N . ILE A 1 74 ? -4.630 5.870 12.156 1.00 94.00 74 ILE A N 1
ATOM 602 C CA . ILE A 1 74 ? -5.4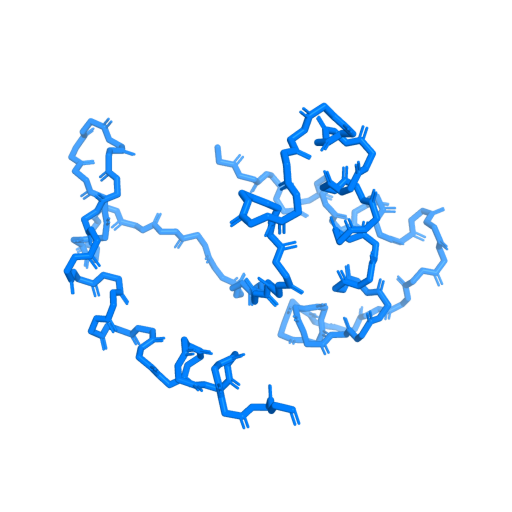82 5.102 11.242 1.00 94.00 74 ILE A CA 1
ATOM 603 C C . ILE A 1 74 ? -6.655 4.478 12.006 1.00 94.00 74 ILE A C 1
ATOM 605 O O . ILE A 1 74 ? -6.466 3.775 13.002 1.00 94.00 74 ILE A O 1
ATOM 609 N N . ARG A 1 75 ? -7.875 4.676 11.503 1.00 93.94 75 ARG A N 1
ATOM 610 C CA . ARG A 1 75 ? -9.090 4.013 11.992 1.00 93.94 75 ARG A CA 1
ATOM 611 C C . ARG A 1 75 ? -9.285 2.689 11.252 1.00 93.94 75 ARG A C 1
ATOM 613 O O . ARG A 1 75 ? -10.034 2.623 10.282 1.00 93.94 75 ARG A O 1
ATOM 620 N N . ARG A 1 76 ? -8.612 1.628 11.720 1.00 94.31 76 ARG A N 1
ATOM 621 C CA . ARG A 1 76 ? -8.571 0.307 11.051 1.00 94.31 76 ARG A CA 1
ATOM 622 C C . ARG A 1 76 ? -9.942 -0.220 10.628 1.00 94.31 76 ARG A C 1
ATOM 624 O O . ARG A 1 76 ? -10.101 -0.548 9.466 1.00 94.31 76 ARG A O 1
ATOM 631 N N . GLN A 1 77 ? -10.941 -0.195 11.512 1.00 94.38 77 GLN A N 1
ATOM 632 C CA . GLN A 1 77 ? -12.289 -0.686 11.188 1.00 94.38 77 GLN A CA 1
ATOM 633 C C . GLN A 1 77 ? -12.916 0.030 9.981 1.00 94.38 77 GLN A C 1
ATOM 635 O O . GLN A 1 77 ? -13.570 -0.599 9.156 1.00 94.38 77 GLN A O 1
ATOM 640 N N . ILE A 1 78 ? -12.697 1.342 9.852 1.00 94.31 78 ILE A N 1
ATOM 641 C CA . ILE A 1 78 ? -13.215 2.128 8.726 1.00 94.31 78 ILE A CA 1
ATOM 642 C C . ILE A 1 78 ? -12.448 1.796 7.443 1.00 94.31 78 ILE A C 1
ATOM 644 O O . ILE A 1 78 ? -13.059 1.646 6.387 1.00 94.31 78 ILE A O 1
ATOM 648 N 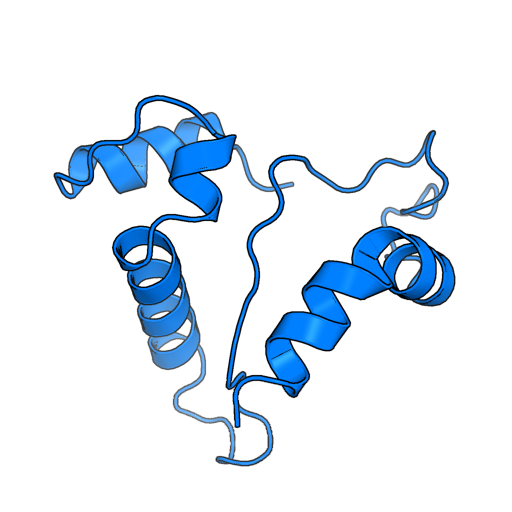N . ILE A 1 79 ? -11.123 1.644 7.535 1.00 93.81 79 ILE A N 1
ATOM 649 C CA . ILE A 1 79 ? -10.283 1.234 6.402 1.00 93.81 79 ILE A CA 1
ATOM 650 C C . ILE A 1 79 ? -10.677 -0.158 5.908 1.00 93.81 79 ILE A C 1
ATOM 652 O O . ILE A 1 79 ? -10.925 -0.326 4.719 1.00 93.81 79 ILE A O 1
ATOM 656 N N . GLU A 1 80 ? -10.797 -1.132 6.806 1.00 93.38 80 GLU A N 1
ATOM 657 C CA . GLU A 1 80 ? -11.170 -2.511 6.477 1.00 93.38 80 GLU A CA 1
ATOM 658 C C . GLU A 1 80 ? -12.530 -2.587 5.782 1.00 93.38 80 GLU A C 1
ATOM 660 O O . GLU A 1 80 ? -12.689 -3.337 4.825 1.00 93.38 80 GLU A O 1
ATOM 665 N N . GLN A 1 81 ? -13.502 -1.778 6.213 1.00 94.19 81 GLN A N 1
ATOM 666 C CA . GLN A 1 81 ? -14.812 -1.713 5.564 1.00 94.19 81 GLN A CA 1
ATOM 667 C C . GLN A 1 81 ? -14.744 -1.063 4.178 1.00 94.19 81 GLN A C 1
ATOM 669 O O . GLN A 1 81 ? -15.324 -1.585 3.226 1.00 94.19 81 GLN A O 1
ATOM 674 N N . LYS A 1 82 ? -14.045 0.071 4.047 1.00 92.81 82 LYS A N 1
ATOM 675 C CA . LYS A 1 82 ? -13.974 0.832 2.787 1.00 92.81 82 LYS A CA 1
ATOM 676 C C . LYS A 1 82 ? -13.151 0.126 1.713 1.00 92.81 82 LYS A C 1
ATOM 678 O O . LYS A 1 82 ? -13.539 0.164 0.552 1.00 92.81 82 LYS A O 1
ATOM 683 N N . TYR A 1 83 ? -12.056 -0.514 2.112 1.00 93.19 83 TYR A N 1
ATOM 684 C CA . TYR A 1 83 ? -11.091 -1.169 1.225 1.00 93.19 83 TYR A CA 1
ATOM 685 C C . TYR A 1 83 ? -11.186 -2.694 1.292 1.00 93.19 83 TYR A C 1
ATOM 687 O O . TYR A 1 83 ? -10.226 -3.415 1.016 1.00 93.19 83 TYR A O 1
ATOM 695 N N . LYS A 1 84 ? -12.358 -3.210 1.687 1.00 93.56 84 LYS A N 1
ATOM 696 C CA . LYS A 1 84 ? -12.585 -4.647 1.842 1.00 93.56 84 LYS A CA 1
ATOM 697 C C . LYS A 1 84 ? -12.259 -5.413 0.563 1.00 93.56 84 LYS A C 1
ATOM 699 O O . LYS A 1 84 ? -11.742 -6.517 0.637 1.00 93.56 84 LYS A O 1
ATOM 704 N N . LYS A 1 85 ? -12.572 -4.852 -0.608 1.00 92.62 85 LYS A N 1
ATOM 705 C CA . LYS A 1 85 ? -12.366 -5.528 -1.898 1.00 92.62 85 LYS A CA 1
ATOM 706 C C . LYS A 1 85 ? -10.883 -5.720 -2.198 1.00 92.62 85 LYS A C 1
ATOM 708 O O . LYS A 1 85 ? -10.482 -6.804 -2.599 1.00 92.62 85 LYS A O 1
ATOM 713 N N . GLU A 1 86 ? -10.093 -4.679 -1.984 1.00 91.12 86 GLU A N 1
ATOM 714 C CA . GLU A 1 86 ? -8.650 -4.655 -2.185 1.00 91.12 86 GLU A CA 1
ATOM 715 C C . GLU A 1 86 ? -7.963 -5.581 -1.180 1.00 91.12 86 GLU A C 1
ATOM 717 O O . GLU A 1 86 ? -7.135 -6.402 -1.561 1.00 91.12 86 GLU A O 1
ATOM 722 N N . ILE A 1 87 ? -8.368 -5.515 0.093 1.00 91.94 87 ILE A N 1
ATOM 723 C CA . ILE A 1 87 ? -7.861 -6.402 1.146 1.00 91.94 87 ILE A CA 1
ATOM 724 C C . ILE A 1 87 ? -8.208 -7.861 0.827 1.00 91.94 87 ILE A C 1
ATOM 726 O O . ILE A 1 87 ? -7.323 -8.710 0.838 1.00 91.94 87 ILE A O 1
ATOM 730 N N . ASP A 1 88 ? -9.467 -8.162 0.495 1.00 92.94 88 ASP A N 1
ATOM 731 C CA . ASP A 1 88 ? -9.895 -9.510 0.113 1.00 92.94 88 ASP A CA 1
ATOM 732 C C . ASP A 1 88 ? -9.091 -10.028 -1.093 1.00 92.94 88 ASP A C 1
ATOM 734 O O . ASP A 1 88 ? -8.725 -11.201 -1.113 1.00 92.94 88 ASP A O 1
ATOM 738 N N . ALA A 1 89 ? -8.817 -9.184 -2.095 1.00 90.81 89 ALA A N 1
ATOM 739 C CA . ALA A 1 89 ? -8.042 -9.569 -3.275 1.00 90.81 89 ALA A CA 1
ATOM 740 C C . ALA A 1 89 ? -6.617 -10.007 -2.902 1.00 90.81 89 ALA A C 1
ATOM 742 O O . ALA A 1 89 ? -6.167 -11.053 -3.368 1.00 90.81 89 ALA A O 1
ATOM 743 N N . LEU A 1 90 ? -5.963 -9.288 -1.980 1.00 89.69 90 LEU A N 1
ATOM 744 C CA . LEU A 1 90 ? -4.633 -9.652 -1.476 1.00 89.69 90 LEU A CA 1
ATOM 745 C C . LEU A 1 90 ? -4.601 -11.032 -0.803 1.00 89.69 90 LEU A C 1
ATOM 747 O O . LEU A 1 90 ? -3.570 -11.697 -0.847 1.00 89.69 90 LEU A O 1
ATOM 751 N N . TYR A 1 91 ? -5.702 -11.463 -0.179 1.00 88.12 91 TYR A N 1
ATOM 752 C CA . TYR A 1 91 ? -5.794 -12.775 0.472 1.00 88.12 91 TYR A CA 1
ATOM 753 C C . TYR A 1 91 ? -6.292 -13.897 -0.452 1.00 88.12 91 TYR A C 1
ATOM 755 O O . TYR A 1 91 ? -6.072 -15.066 -0.144 1.00 88.12 91 TYR A O 1
ATOM 763 N N . ARG A 1 92 ? -6.989 -13.577 -1.550 1.00 85.31 92 ARG A N 1
ATOM 764 C CA . ARG A 1 92 ? -7.552 -14.580 -2.476 1.00 85.31 92 ARG A CA 1
ATOM 765 C C . ARG A 1 92 ? -6.547 -15.123 -3.467 1.00 85.31 92 ARG A C 1
ATOM 767 O O . ARG A 1 92 ? -6.644 -16.285 -3.845 1.00 85.31 92 ARG A O 1
ATOM 774 N N . GLU A 1 93 ? -5.623 -14.290 -3.914 1.00 62.69 93 GLU A N 1
ATOM 775 C CA . GLU A 1 93 ? -4.486 -14.759 -4.687 1.00 62.69 93 GLU A CA 1
ATOM 776 C C . GLU A 1 93 ? -3.624 -15.598 -3.733 1.00 62.69 93 G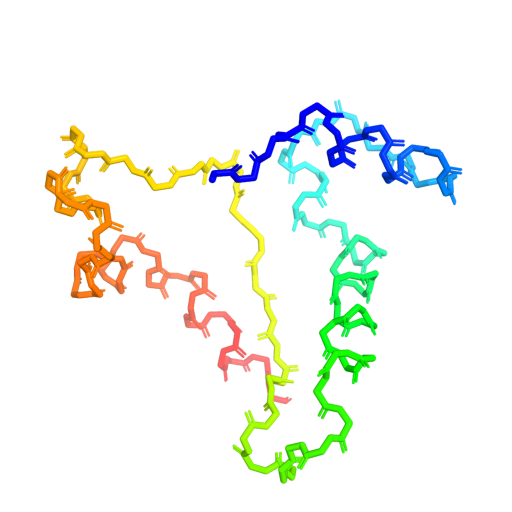LU A C 1
ATOM 778 O O . GLU A 1 93 ? -2.884 -15.051 -2.926 1.00 62.69 93 GLU A O 1
ATOM 783 N N . THR A 1 94 ? -3.789 -16.919 -3.732 1.00 49.84 94 THR A N 1
ATOM 784 C CA . THR A 1 94 ? -2.947 -17.862 -2.978 1.00 49.84 94 THR A CA 1
ATOM 785 C C . THR A 1 94 ? -1.993 -18.533 -3.940 1.00 49.84 94 THR A C 1
ATOM 787 O O . THR A 1 94 ? -2.476 -19.013 -4.988 1.00 49.84 94 THR A O 1
#

Secondary structure (DSSP, 8-state):
---HHHHHHHHHHTT---SSHHHHHH-HHHHHHHHHHHHHH-TTS-TTTS-------SS---TTTTSB-TT--B-HHHHHHHTHHHHHHHHH--

pLDDT: mean 86.48, std 9.38, range [46.09, 94.62]

Sequence (94 aa):
MPEFEKLEASIRGRGLEFSSRADMVKSPDVLKFYMDEIERMTPHLSPHEKVKRIALLEREFDIGRQELTPTLKIRRQIIEQKYKKEIDALYRET

Radius of gyration: 14.77 Å; chains: 1; bounding box: 31×32×33 Å